Protein AF-A0A848U1Z0-F1 (afdb_monomer)

pLDDT: mean 92.88, std 7.19, range [56.12, 98.38]

Sequence (67 aa):
MKTIAIITGDIINSRGHNTAVWMDSLKSFLLQFGDTPSTWEIYRGDEIQIRMPMKQALYAALQLKAL

Foldseek 3Di:
DQDKDKDKDFDPPPDPDDLVVCVVVLVVLQCVQPDPPVAKDDPPSGIIMGIGHPVCVVVSNVVSVVD

Radius of gyration: 12.14 Å; Cα contacts (8 Å, |Δi|>4): 64; chains: 1; bounding box: 28×20×37 Å

Solvent-accessible surface area (backbone atoms only — not comparable to full-atom values): 4172 Å² total; per-residue (Å²): 133,87,72,71,31,76,50,76,49,71,54,85,73,55,80,93,50,72,60,78,79,50,49,60,62,50,48,63,56,52,53,74,76,43,57,70,72,83,27,29,45,75,45,100,84,53,37,36,42,38,56,44,56,53,93,50,44,67,61,52,53,52,54,64,73,70,108

Secondary structure (DSSP, 8-state):
---EEEEEEE-TT-TTS-THHHHHHHHHHHTTT--TTTSEEEETTTEEEEEEEHHHHHHHHHHHHH-

Nearest PDB structures (foldseek):
  3j81-assembly1_j  TM=5.050E-01  e=3.307E-01  Saccharomyces cerevisiae
  3mah-assembly1_A-2  TM=4.834E-01  e=5.000E-01  Porphyromonas gingivalis W83
  3lmw-assembly1_A  TM=3.136E-01  e=7.056E-01  Alteromonas macleodii
  3mcd-assembly1_B  TM=4.060E-01  e=2.276E+00  Helicobacter pylori

Structure (mmCIF, N/CA/C/O backbone):
data_AF-A0A848U1Z0-F1
#
_entry.id   AF-A0A848U1Z0-F1
#
loop_
_atom_site.group_PDB
_atom_site.id
_atom_site.type_symbol
_atom_site.label_atom_id
_atom_site.label_alt_id
_atom_site.label_comp_id
_atom_site.label_asym_id
_atom_site.label_entity_id
_atom_site.label_seq_id
_atom_site.pdbx_PDB_ins_code
_atom_site.Cartn_x
_atom_s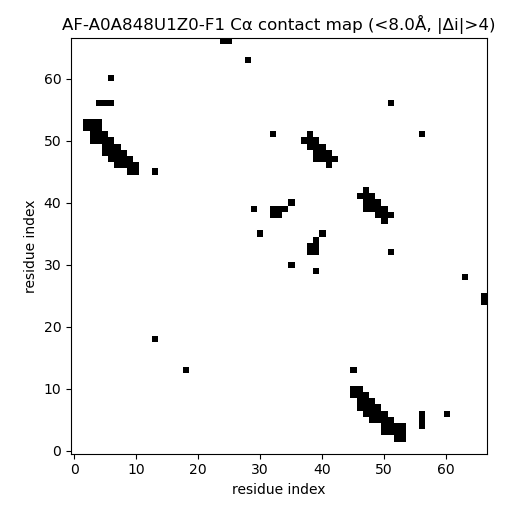ite.Cartn_y
_atom_site.Cartn_z
_atom_site.occupancy
_atom_site.B_iso_or_equiv
_atom_site.auth_seq_id
_atom_site.auth_comp_id
_atom_site.auth_asym_id
_atom_site.auth_atom_id
_atom_site.pdbx_PDB_model_num
ATOM 1 N N . MET A 1 1 ? -11.423 -1.300 21.157 1.00 56.12 1 MET A N 1
ATOM 2 C CA . MET A 1 1 ? -10.317 -1.129 20.186 1.00 56.12 1 MET A CA 1
ATOM 3 C C . MET A 1 1 ? -10.886 -1.197 18.778 1.00 56.12 1 MET A C 1
ATOM 5 O O . MET A 1 1 ? -11.741 -2.038 18.536 1.00 56.12 1 MET A O 1
ATOM 9 N N . LYS A 1 2 ? -10.473 -0.303 17.873 1.00 78.38 2 LYS A N 1
ATOM 10 C CA . LYS A 1 2 ? -10.905 -0.332 16.469 1.00 78.38 2 LYS A CA 1
ATOM 11 C C . LYS A 1 2 ? -9.988 -1.298 15.713 1.00 78.38 2 LYS A C 1
ATOM 13 O O . LYS A 1 2 ? -8.794 -1.039 15.620 1.00 78.38 2 LYS A O 1
ATOM 18 N N . THR A 1 3 ? -10.524 -2.419 15.237 1.00 90.38 3 THR A N 1
ATOM 19 C CA . THR A 1 3 ? -9.760 -3.398 14.450 1.00 90.38 3 THR A CA 1
ATOM 20 C C . THR A 1 3 ? -9.384 -2.794 13.100 1.00 90.38 3 THR A C 1
ATOM 22 O O . THR A 1 3 ? -10.238 -2.245 12.399 1.00 90.38 3 THR A O 1
ATOM 25 N N . ILE A 1 4 ? -8.109 -2.898 12.741 1.00 95.31 4 ILE A N 1
ATOM 26 C CA . ILE A 1 4 ? -7.561 -2.450 11.459 1.00 95.31 4 ILE A CA 1
ATOM 27 C C . ILE A 1 4 ? -7.202 -3.667 10.608 1.00 95.31 4 ILE A C 1
ATOM 29 O O . ILE A 1 4 ? -6.859 -4.718 11.145 1.00 95.31 4 ILE A O 1
ATOM 33 N N . ALA A 1 5 ? -7.284 -3.518 9.292 1.00 97.00 5 ALA A N 1
ATOM 34 C CA . ALA A 1 5 ? -6.736 -4.462 8.334 1.00 97.00 5 ALA A CA 1
ATOM 35 C C . ALA A 1 5 ? -5.462 -3.880 7.723 1.00 97.00 5 ALA A C 1
ATOM 37 O O . ALA A 1 5 ? -5.371 -2.668 7.501 1.00 97.00 5 ALA A O 1
ATOM 38 N N . ILE A 1 6 ? -4.507 -4.765 7.458 1.00 97.38 6 ILE A N 1
ATOM 39 C CA . ILE A 1 6 ? -3.287 -4.463 6.721 1.00 97.38 6 ILE A CA 1
ATOM 40 C C . ILE A 1 6 ? -3.330 -5.285 5.436 1.00 97.38 6 ILE A C 1
ATOM 42 O O . ILE A 1 6 ? -3.482 -6.504 5.493 1.00 97.38 6 ILE A O 1
ATOM 46 N N . ILE A 1 7 ? -3.236 -4.610 4.295 1.00 97.94 7 ILE A N 1
ATOM 47 C CA . ILE A 1 7 ? -3.053 -5.241 2.988 1.00 97.94 7 ILE A CA 1
ATOM 48 C C . ILE A 1 7 ? -1.579 -5.099 2.644 1.00 97.94 7 ILE A C 1
ATOM 50 O O . ILE A 1 7 ? -1.049 -3.992 2.728 1.00 97.94 7 ILE A O 1
ATOM 54 N N . THR A 1 8 ? -0.943 -6.194 2.246 1.00 98.00 8 THR A N 1
ATOM 55 C CA . THR A 1 8 ? 0.391 -6.180 1.647 1.00 98.00 8 THR A CA 1
ATOM 56 C C . THR A 1 8 ? 0.312 -6.692 0.213 1.00 98.00 8 THR A C 1
ATOM 58 O O . THR A 1 8 ? -0.534 -7.529 -0.109 1.00 98.00 8 THR A O 1
ATOM 61 N N . GLY A 1 9 ? 1.163 -6.168 -0.661 1.00 96.12 9 GLY A N 1
ATOM 62 C CA . GLY A 1 9 ? 1.244 -6.563 -2.063 1.00 96.12 9 GLY A CA 1
ATOM 63 C C . GLY A 1 9 ? 2.661 -6.414 -2.597 1.00 96.12 9 GLY A C 1
ATOM 64 O O . GLY A 1 9 ? 3.444 -5.643 -2.054 1.00 96.12 9 GLY A O 1
ATOM 65 N N . ASP A 1 10 ? 2.970 -7.158 -3.652 1.00 95.50 10 ASP A N 1
ATOM 66 C CA . ASP A 1 10 ? 4.249 -7.116 -4.360 1.00 95.50 10 ASP A CA 1
ATOM 67 C C . ASP A 1 10 ? 3.979 -7.180 -5.870 1.00 95.50 10 ASP A C 1
ATOM 69 O O . ASP A 1 10 ? 3.072 -7.896 -6.320 1.00 95.50 10 ASP A O 1
ATOM 73 N N . ILE A 1 11 ? 4.730 -6.407 -6.652 1.00 93.44 11 ILE A N 1
ATOM 74 C CA . ILE A 1 11 ? 4.583 -6.353 -8.105 1.00 93.44 11 ILE A CA 1
ATOM 75 C C . ILE A 1 11 ? 5.428 -7.460 -8.728 1.00 93.44 11 ILE A C 1
ATOM 77 O O . ILE A 1 11 ? 6.656 -7.421 -8.772 1.00 93.44 11 ILE A O 1
ATOM 81 N N . ILE A 1 12 ? 4.741 -8.441 -9.303 1.00 91.44 12 ILE A N 1
ATOM 82 C CA . ILE A 1 12 ? 5.380 -9.559 -9.996 1.00 91.44 12 ILE A CA 1
ATOM 83 C C . ILE A 1 12 ? 6.203 -9.036 -11.182 1.00 91.44 12 ILE A C 1
ATOM 85 O O . ILE A 1 12 ? 5.703 -8.276 -12.009 1.00 91.44 12 ILE A O 1
ATOM 89 N N . ASN A 1 13 ? 7.451 -9.503 -11.298 1.00 89.38 13 ASN A N 1
ATOM 90 C CA . ASN A 1 13 ? 8.390 -9.126 -12.362 1.00 89.38 13 ASN A CA 1
ATOM 91 C C . ASN A 1 13 ? 8.658 -7.612 -12.455 1.00 89.38 13 ASN A C 1
ATOM 93 O O . ASN A 1 13 ? 8.961 -7.101 -13.527 1.00 89.38 13 ASN A O 1
ATOM 97 N N . SER A 1 14 ? 8.597 -6.889 -11.336 1.00 86.75 14 SER A N 1
ATOM 98 C CA . SER A 1 14 ? 8.991 -5.474 -11.240 1.00 86.75 14 SER A CA 1
ATOM 99 C C . SER A 1 14 ? 10.418 -5.207 -11.750 1.00 86.75 14 SER A C 1
ATOM 101 O O . SER A 1 14 ? 10.694 -4.185 -12.383 1.00 86.75 14 SER A O 1
ATOM 103 N N . ARG A 1 15 ? 11.336 -6.152 -11.511 1.00 82.81 15 ARG A N 1
ATOM 104 C CA . ARG A 1 15 ? 12.736 -6.106 -11.949 1.00 82.81 15 ARG A CA 1
ATOM 105 C C . ARG A 1 15 ? 12.822 -6.314 -13.463 1.00 82.81 15 ARG A C 1
ATOM 107 O O . ARG A 1 15 ? 12.533 -7.397 -13.957 1.00 82.81 15 ARG A O 1
ATOM 114 N N . GLY A 1 16 ? 13.281 -5.290 -14.182 1.00 75.31 16 GLY A N 1
ATOM 115 C CA . GLY A 1 16 ? 13.495 -5.333 -15.637 1.00 75.31 16 GLY A CA 1
ATOM 116 C C . GLY A 1 16 ? 12.475 -4.544 -16.460 1.00 75.31 16 GLY A C 1
ATOM 117 O O . GLY A 1 16 ? 12.657 -4.400 -17.666 1.00 75.31 16 GLY A O 1
ATOM 118 N N . HIS A 1 17 ? 11.450 -3.977 -15.819 1.00 76.06 17 HIS A N 1
ATOM 119 C CA . HIS A 1 17 ? 10.490 -3.076 -16.452 1.00 76.06 17 HIS A CA 1
ATOM 120 C C . HIS A 1 17 ? 10.666 -1.644 -15.940 1.00 76.06 17 HIS A C 1
ATOM 122 O O . HIS A 1 17 ? 11.089 -1.418 -14.808 1.00 76.06 17 HIS A O 1
ATOM 128 N N . ASN A 1 18 ? 10.350 -0.657 -16.782 1.00 81.94 18 ASN A N 1
ATOM 129 C CA . ASN A 1 18 ? 10.430 0.742 -16.380 1.00 81.94 18 ASN A CA 1
ATOM 130 C C . ASN A 1 18 ? 9.340 1.047 -15.339 1.00 81.94 18 ASN A C 1
ATOM 132 O O . ASN A 1 18 ? 8.153 1.065 -15.662 1.00 81.94 18 ASN A O 1
ATOM 136 N N . THR A 1 19 ? 9.759 1.314 -14.102 1.00 82.25 19 THR A N 1
ATOM 137 C CA . THR A 1 19 ? 8.899 1.662 -12.962 1.00 82.25 19 THR A CA 1
ATOM 138 C C . THR A 1 19 ? 7.929 2.805 -13.262 1.00 82.25 19 THR A C 1
ATOM 140 O O . THR A 1 19 ? 6.809 2.809 -12.756 1.00 82.25 19 THR A O 1
ATOM 143 N N . ALA A 1 20 ? 8.312 3.745 -14.132 1.00 81.19 20 ALA A N 1
ATOM 144 C CA . ALA A 1 20 ? 7.463 4.870 -14.520 1.00 81.19 20 ALA A CA 1
ATOM 145 C C . ALA A 1 20 ? 6.129 4.442 -15.163 1.00 81.19 20 ALA A C 1
ATOM 147 O O . ALA A 1 20 ? 5.176 5.209 -15.138 1.00 81.19 20 ALA A O 1
ATOM 148 N N . VAL A 1 21 ? 6.035 3.223 -15.711 1.00 83.69 21 VAL A N 1
ATOM 149 C CA . VAL A 1 21 ? 4.819 2.739 -16.388 1.00 83.69 21 VAL A CA 1
ATOM 150 C C . VAL A 1 21 ? 3.661 2.503 -15.414 1.00 83.69 21 VAL A C 1
ATOM 152 O O . VAL A 1 21 ? 2.509 2.690 -15.789 1.00 83.69 21 VAL A O 1
ATOM 155 N N . TRP A 1 22 ? 3.948 2.101 -14.175 1.00 86.94 22 TRP A N 1
ATOM 156 C CA . TRP A 1 22 ? 2.924 1.725 -13.191 1.00 86.94 22 TRP A CA 1
ATOM 157 C C . TRP A 1 22 ? 2.954 2.581 -11.923 1.00 86.94 22 TRP A C 1
ATOM 159 O O . TRP A 1 22 ? 1.949 2.657 -11.218 1.00 86.94 22 TRP A O 1
ATOM 169 N N . MET A 1 23 ? 4.073 3.250 -11.624 1.00 93.31 23 MET A N 1
ATOM 170 C CA . MET A 1 23 ? 4.249 4.001 -10.378 1.00 93.31 23 MET A CA 1
ATOM 171 C C . MET A 1 23 ? 3.24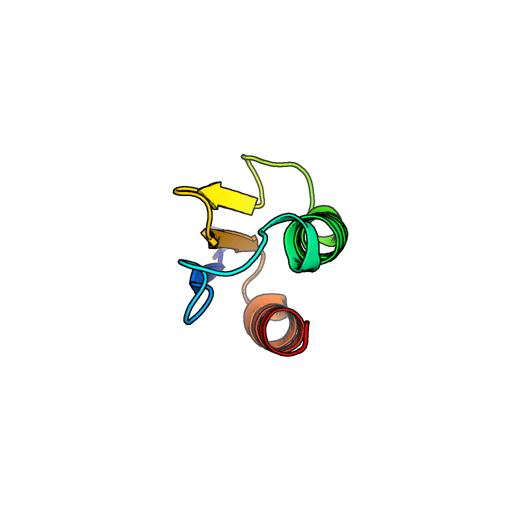6 5.149 -10.230 1.00 93.31 23 MET A C 1
ATOM 173 O O . MET A 1 23 ? 2.703 5.342 -9.143 1.00 93.31 23 MET A O 1
ATOM 177 N N . ASP A 1 24 ? 2.977 5.893 -11.304 1.00 93.19 24 ASP A N 1
ATOM 178 C CA . ASP A 1 24 ? 2.051 7.028 -11.250 1.00 93.19 24 ASP A CA 1
ATOM 179 C C . ASP A 1 24 ? 0.613 6.552 -11.018 1.00 93.19 24 ASP A C 1
ATOM 181 O O . ASP A 1 24 ? -0.050 7.032 -10.099 1.00 93.19 24 ASP A O 1
ATOM 185 N N . SER A 1 25 ? 0.162 5.534 -11.760 1.00 93.88 25 SER A N 1
ATOM 186 C CA . SER A 1 25 ? -1.159 4.918 -11.572 1.00 93.88 25 SER A CA 1
ATOM 187 C C . SER A 1 25 ? -1.326 4.324 -10.173 1.00 93.88 25 SER A C 1
ATOM 189 O O . SER A 1 25 ? -2.350 4.550 -9.526 1.00 93.88 25 SER A O 1
ATOM 191 N N . LEU A 1 26 ? -0.305 3.619 -9.674 1.00 95.94 26 LEU A N 1
ATOM 192 C CA . LEU A 1 26 ? -0.304 3.048 -8.331 1.00 95.94 26 LEU A CA 1
ATOM 193 C C . LEU A 1 26 ? -0.396 4.141 -7.260 1.00 95.94 26 LEU A C 1
ATOM 195 O O . LEU A 1 26 ? -1.244 4.058 -6.375 1.00 95.94 26 LEU A O 1
ATOM 199 N N . LYS A 1 27 ? 0.416 5.202 -7.348 1.00 95.69 27 LYS A N 1
ATOM 200 C CA . LYS A 1 27 ? 0.356 6.328 -6.402 1.00 95.69 27 LYS A CA 1
ATOM 201 C C . LYS A 1 27 ? -0.990 7.045 -6.453 1.00 95.69 27 LYS A C 1
ATOM 203 O O . LYS A 1 27 ? -1.554 7.328 -5.400 1.00 95.69 27 LYS A O 1
ATOM 208 N N . SER A 1 28 ? -1.533 7.305 -7.643 1.00 95.88 28 SER A N 1
ATOM 209 C CA . SER A 1 28 ? -2.862 7.910 -7.794 1.00 95.88 28 SER A CA 1
ATOM 210 C C . SER A 1 28 ? -3.967 7.056 -7.173 1.00 95.88 28 SER A C 1
ATOM 212 O O . SER A 1 28 ? -4.908 7.601 -6.599 1.00 95.88 28 SER A O 1
ATOM 214 N N . PHE A 1 29 ? -3.859 5.728 -7.248 1.00 96.81 29 PHE A N 1
ATOM 215 C CA . PHE A 1 29 ? -4.769 4.826 -6.549 1.00 96.81 29 PHE A CA 1
ATOM 216 C C . PHE A 1 29 ? -4.601 4.898 -5.029 1.00 96.81 29 PHE A C 1
ATOM 218 O O . PHE A 1 29 ? -5.579 5.076 -4.308 1.00 96.81 29 PHE A O 1
ATOM 225 N N . LEU A 1 30 ? -3.366 4.814 -4.534 1.00 97.25 30 LEU A N 1
ATOM 226 C CA . LEU A 1 30 ? -3.084 4.783 -3.100 1.00 97.25 30 LEU A CA 1
ATOM 227 C C . LEU A 1 30 ? -3.468 6.088 -2.382 1.00 97.25 30 LEU A C 1
ATOM 229 O O . LEU A 1 30 ? -3.977 6.042 -1.261 1.00 97.25 30 LEU A O 1
ATOM 233 N N . LEU A 1 31 ? -3.325 7.239 -3.051 1.00 96.56 31 LEU A N 1
ATOM 234 C CA . LEU A 1 31 ? -3.763 8.550 -2.550 1.00 96.56 31 LEU A CA 1
ATOM 235 C C . LEU A 1 31 ? -5.262 8.609 -2.211 1.00 96.56 31 LEU A C 1
ATOM 237 O O . LEU A 1 31 ? -5.669 9.441 -1.405 1.00 96.56 31 LEU A O 1
ATOM 241 N N . GLN A 1 32 ? -6.088 7.713 -2.763 1.00 95.12 32 GLN A N 1
ATOM 242 C CA . GLN A 1 32 ? -7.517 7.636 -2.434 1.00 95.12 32 GLN A CA 1
ATOM 243 C C . GLN A 1 32 ? -7.768 7.144 -1.001 1.00 95.12 32 GLN A C 1
ATOM 245 O O . GLN A 1 32 ? -8.841 7.386 -0.450 1.00 95.12 32 GLN A O 1
ATOM 250 N N . PHE A 1 33 ? -6.796 6.460 -0.387 1.00 94.56 33 PHE A N 1
ATOM 251 C CA . PHE A 1 33 ? -6.924 5.939 0.975 1.00 94.56 33 PHE A CA 1
ATOM 252 C C . PHE A 1 33 ? -6.400 6.907 2.040 1.00 94.56 33 PHE A C 1
ATOM 254 O O . PHE A 1 33 ? -6.762 6.751 3.203 1.00 94.56 33 PHE A O 1
ATOM 261 N N . GLY A 1 34 ? -5.595 7.906 1.662 1.00 94.88 34 GLY A N 1
ATOM 262 C CA . GLY A 1 34 ? -5.035 8.916 2.561 1.00 94.88 34 GLY A CA 1
ATOM 263 C C . GLY A 1 34 ? -3.559 9.200 2.289 1.00 94.88 34 GLY A C 1
ATOM 264 O O . GLY A 1 34 ? -3.020 8.847 1.238 1.00 94.88 34 GLY A O 1
ATOM 265 N N . ASP A 1 35 ? -2.897 9.815 3.268 1.00 95.56 35 ASP A N 1
ATOM 266 C CA . ASP A 1 35 ? -1.503 10.238 3.140 1.00 95.56 35 ASP A CA 1
ATOM 267 C C . ASP A 1 35 ? -0.511 9.139 3.550 1.00 95.56 35 ASP A C 1
ATOM 269 O O . ASP A 1 35 ? -0.677 8.427 4.554 1.00 95.56 35 ASP A O 1
ATOM 273 N N . THR A 1 36 ? 0.575 9.045 2.787 1.00 95.69 36 THR A N 1
ATOM 274 C CA . THR A 1 36 ? 1.765 8.255 3.128 1.00 95.69 36 THR A CA 1
ATOM 275 C C . THR A 1 36 ? 2.635 8.996 4.160 1.00 95.69 36 THR A C 1
ATOM 277 O O . THR A 1 36 ? 2.643 10.228 4.161 1.00 95.69 36 THR A O 1
ATOM 280 N N . PRO A 1 37 ? 3.350 8.313 5.078 1.00 94.25 37 PRO A N 1
ATOM 281 C CA . PRO A 1 37 ? 3.426 6.859 5.281 1.00 94.25 37 PRO A CA 1
ATOM 282 C C . PRO A 1 37 ? 2.352 6.313 6.234 1.00 94.25 37 PRO A C 1
ATOM 284 O O . PRO A 1 37 ? 2.316 5.124 6.532 1.00 94.25 37 PRO A O 1
ATOM 287 N N . SER A 1 38 ? 1.475 7.178 6.751 1.00 92.94 38 SER A N 1
ATOM 288 C CA . SER A 1 38 ? 0.531 6.806 7.813 1.00 92.94 38 SER A CA 1
ATOM 289 C C . SER A 1 38 ? -0.527 5.789 7.369 1.00 92.94 38 SER A C 1
ATOM 291 O O . SER A 1 38 ? -0.911 4.910 8.148 1.00 92.94 38 SER A O 1
ATOM 293 N N . THR A 1 39 ? -0.988 5.909 6.120 1.00 96.75 39 THR A N 1
ATOM 294 C CA . THR A 1 39 ? -2.099 5.117 5.578 1.00 96.75 39 THR A CA 1
ATOM 295 C C . THR A 1 39 ? -1.629 4.079 4.574 1.00 96.75 39 THR A C 1
ATOM 297 O O . THR A 1 39 ? -2.154 2.968 4.542 1.00 96.75 39 THR A O 1
ATOM 300 N N . TRP A 1 40 ? -0.618 4.409 3.781 1.00 98.00 40 TRP A N 1
ATOM 301 C CA . TRP A 1 40 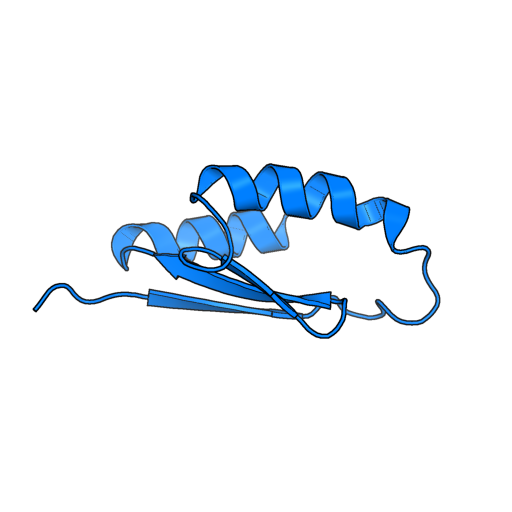? 0.001 3.486 2.845 1.00 98.00 40 TRP A CA 1
ATOM 302 C C . TRP A 1 40 ? 1.473 3.824 2.650 1.00 98.00 40 TRP A C 1
ATOM 304 O O . TRP A 1 40 ? 1.906 4.955 2.881 1.00 98.00 40 TRP A O 1
ATOM 314 N N . GLU A 1 41 ? 2.231 2.845 2.186 1.00 97.88 41 GLU A N 1
ATOM 315 C CA . GLU A 1 41 ? 3.634 3.002 1.835 1.00 97.88 41 GLU A CA 1
ATOM 316 C C . GLU A 1 41 ? 3.966 2.103 0.644 1.00 97.88 41 GLU A C 1
ATOM 318 O O . GLU A 1 41 ? 3.471 0.977 0.558 1.00 97.88 41 GLU A O 1
ATOM 323 N N . ILE A 1 42 ? 4.795 2.616 -0.266 1.00 96.25 42 ILE A N 1
ATOM 324 C CA . ILE A 1 42 ? 5.541 1.791 -1.216 1.00 96.25 42 ILE A CA 1
ATOM 325 C C . ILE A 1 42 ? 6.965 1.740 -0.685 1.00 96.25 42 ILE A C 1
ATOM 327 O O . ILE A 1 42 ? 7.611 2.781 -0.550 1.00 96.25 42 ILE A O 1
ATOM 331 N N . TYR A 1 43 ? 7.450 0.548 -0.381 1.00 94.44 43 TYR A N 1
ATOM 332 C CA . TYR A 1 43 ? 8.781 0.338 0.162 1.00 94.44 43 TYR A CA 1
ATOM 333 C C . TYR A 1 43 ? 9.541 -0.654 -0.716 1.00 94.44 43 TYR A C 1
ATOM 335 O O . TYR A 1 43 ? 8.957 -1.413 -1.480 1.00 94.44 43 TYR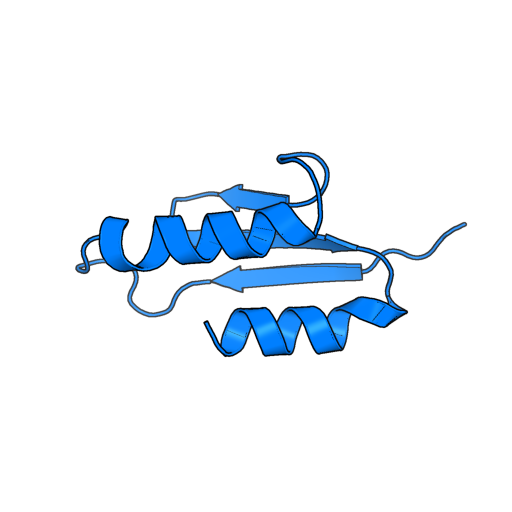 A O 1
ATOM 343 N N . ARG A 1 44 ? 10.876 -0.569 -0.695 1.00 91.69 44 ARG A N 1
ATOM 344 C CA . ARG A 1 44 ? 11.782 -1.370 -1.553 1.00 91.69 44 ARG A CA 1
ATOM 345 C C . ARG A 1 44 ? 11.570 -1.246 -3.071 1.00 91.69 44 ARG A C 1
ATOM 347 O O . ARG A 1 44 ? 12.309 -1.859 -3.829 1.00 91.69 44 ARG A O 1
ATOM 354 N N . GLY A 1 45 ? 10.684 -0.351 -3.500 1.00 90.00 45 GLY A N 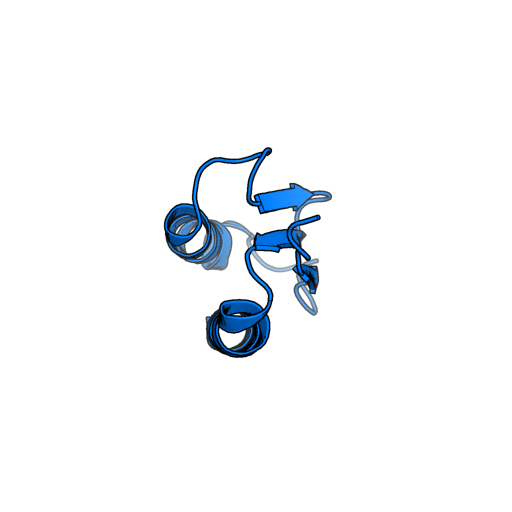1
ATOM 355 C CA . GLY A 1 45 ? 10.452 0.015 -4.894 1.00 90.00 45 GLY A CA 1
ATOM 356 C C . GLY A 1 45 ? 9.103 -0.470 -5.410 1.00 90.00 45 GLY A C 1
ATOM 357 O O . GLY A 1 45 ? 8.466 0.270 -6.148 1.00 90.00 45 GLY A O 1
ATOM 358 N N . ASP A 1 46 ? 8.661 -1.650 -4.985 1.00 93.50 46 ASP A N 1
ATOM 359 C CA . ASP A 1 46 ? 7.531 -2.410 -5.532 1.00 93.50 46 ASP A CA 1
ATOM 360 C C . ASP A 1 46 ? 6.666 -3.122 -4.477 1.00 93.50 46 ASP A C 1
ATOM 362 O O . ASP A 1 46 ? 5.560 -3.561 -4.797 1.00 93.50 46 ASP A O 1
ATOM 366 N N . GLU A 1 47 ? 7.117 -3.191 -3.223 1.00 96.06 47 GLU A N 1
ATOM 367 C CA . GLU A 1 47 ? 6.308 -3.707 -2.124 1.00 96.06 47 GLU A CA 1
ATOM 368 C C . GLU A 1 47 ? 5.345 -2.617 -1.626 1.00 96.06 47 GLU A C 1
ATOM 370 O O . GLU A 1 47 ? 5.717 -1.457 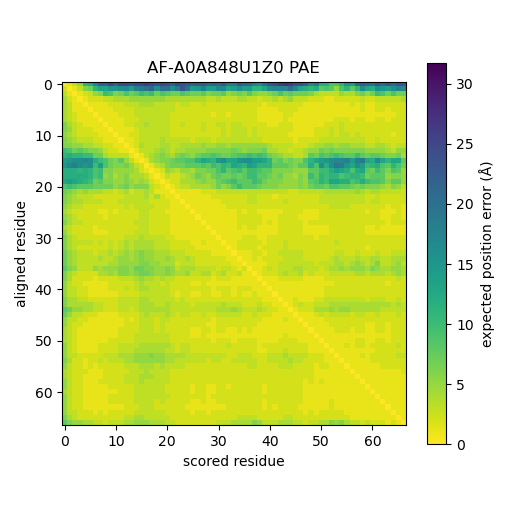-1.436 1.00 96.06 47 GLU A O 1
ATOM 375 N N . ILE A 1 48 ? 4.083 -2.983 -1.410 1.00 97.62 48 ILE A N 1
ATOM 376 C CA . ILE A 1 48 ? 2.990 -2.076 -1.049 1.00 97.62 48 ILE A CA 1
ATOM 377 C C . ILE A 1 48 ? 2.415 -2.508 0.293 1.00 97.62 48 ILE A C 1
ATOM 379 O O . ILE A 1 48 ? 2.129 -3.687 0.501 1.00 97.62 48 ILE A O 1
ATOM 383 N N . GLN A 1 49 ? 2.159 -1.551 1.181 1.00 98.38 49 GLN A N 1
ATOM 384 C CA . GLN A 1 49 ? 1.381 -1.764 2.398 1.00 98.38 49 GLN A CA 1
ATOM 385 C C . GLN A 1 49 ? 0.271 -0.720 2.513 1.00 98.38 49 GLN A C 1
ATOM 387 O O . GLN A 1 49 ? 0.515 0.464 2.296 1.00 98.38 49 GLN A O 1
ATOM 392 N N . ILE A 1 50 ? -0.937 -1.138 2.904 1.00 98.06 50 ILE A N 1
ATOM 393 C CA . ILE A 1 50 ? -2.076 -0.245 3.161 1.00 98.06 50 ILE A CA 1
ATOM 394 C C . ILE A 1 50 ? -2.718 -0.590 4.505 1.00 98.06 50 ILE A C 1
ATOM 396 O O . ILE A 1 50 ? -3.039 -1.746 4.778 1.00 98.06 50 ILE A O 1
ATOM 400 N N . ARG A 1 51 ? -2.948 0.426 5.336 1.00 97.38 51 ARG A N 1
ATOM 401 C CA . ARG A 1 51 ? -3.651 0.356 6.619 1.00 97.38 51 ARG A CA 1
ATOM 402 C C . ARG A 1 51 ? -5.054 0.934 6.464 1.00 97.38 51 ARG A C 1
ATOM 404 O O . ARG A 1 51 ? -5.202 2.109 6.156 1.00 97.38 51 ARG A O 1
ATOM 411 N N . MET A 1 52 ? -6.095 0.149 6.747 1.00 96.00 52 MET A N 1
ATOM 412 C CA . MET A 1 52 ? -7.481 0.617 6.578 1.00 96.00 52 MET A CA 1
ATOM 413 C C . MET A 1 52 ? -8.505 -0.110 7.468 1.00 96.00 52 MET A C 1
ATOM 415 O O . MET A 1 52 ? -8.176 -1.105 8.119 1.00 96.00 52 MET A O 1
ATOM 419 N N . PRO A 1 53 ? -9.769 0.356 7.539 1.00 96.00 53 PRO A N 1
ATOM 420 C CA . PRO A 1 53 ? -10.837 -0.378 8.213 1.00 96.00 53 PRO A CA 1
ATOM 421 C C . PRO A 1 53 ? -11.112 -1.740 7.557 1.00 96.00 53 PRO A C 1
ATOM 423 O O . PRO A 1 53 ? -11.242 -1.837 6.340 1.00 96.00 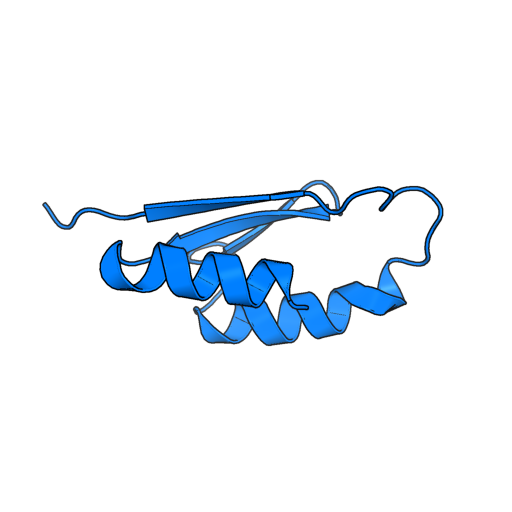53 PRO A O 1
ATOM 426 N N . MET A 1 54 ? -11.315 -2.784 8.369 1.00 95.69 54 MET A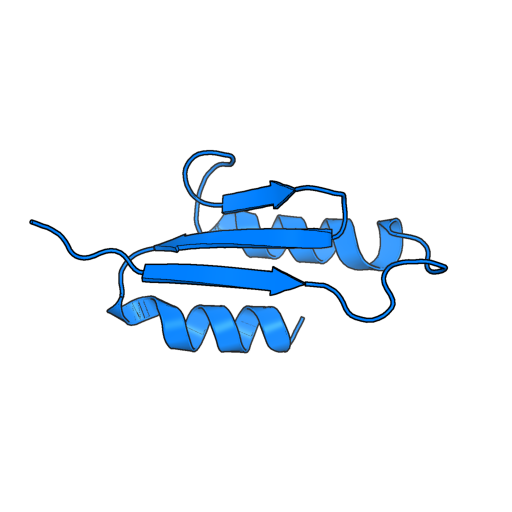 N 1
ATOM 427 C CA . MET A 1 54 ? -11.522 -4.164 7.892 1.00 95.69 54 MET A CA 1
ATOM 428 C C . MET A 1 54 ? -12.630 -4.309 6.835 1.00 95.69 54 MET A C 1
ATOM 430 O O . MET A 1 54 ? -12.473 -5.071 5.887 1.00 95.69 54 MET A O 1
ATOM 434 N N . LYS A 1 55 ? -13.728 -3.548 6.954 1.00 95.88 55 LYS A N 1
ATOM 435 C CA . LYS A 1 55 ? -14.864 -3.615 6.014 1.00 95.88 55 LYS A CA 1
ATOM 436 C C . LYS A 1 55 ? -14.503 -3.234 4.572 1.00 95.88 55 LYS A C 1
ATOM 438 O O . LYS A 1 55 ? -15.226 -3.619 3.664 1.00 95.88 55 LYS A O 1
ATOM 443 N N . GLN A 1 56 ? -13.427 -2.474 4.369 1.00 95.62 56 GLN A N 1
ATOM 444 C CA . GLN A 1 56 ? -12.993 -2.005 3.048 1.00 95.62 56 GLN A CA 1
ATOM 445 C C . GLN A 1 56 ? -11.876 -2.878 2.457 1.00 95.62 56 GLN A C 1
ATOM 447 O O . GLN A 1 56 ? -11.622 -2.812 1.258 1.00 95.62 56 GLN A O 1
ATOM 452 N N . ALA A 1 57 ? -11.243 -3.726 3.276 1.00 96.81 57 ALA A N 1
ATOM 453 C CA . ALA A 1 57 ? -9.984 -4.377 2.933 1.00 96.81 57 ALA A CA 1
ATOM 454 C C . ALA A 1 57 ? -10.078 -5.291 1.705 1.00 96.81 57 ALA A C 1
ATOM 456 O O . ALA A 1 57 ? -9.246 -5.205 0.808 1.00 96.81 57 ALA A O 1
ATOM 457 N N . LEU A 1 58 ? -11.113 -6.135 1.633 1.00 97.69 58 LEU A N 1
ATOM 458 C CA . LEU A 1 58 ? -11.279 -7.052 0.503 1.00 97.69 58 LEU A CA 1
ATOM 459 C C . LEU A 1 58 ? -11.489 -6.294 -0.814 1.00 97.69 58 LEU A C 1
ATOM 461 O O . LEU A 1 58 ? -10.875 -6.627 -1.821 1.00 97.69 58 LEU A O 1
ATOM 465 N N . TYR A 1 59 ? -12.331 -5.261 -0.800 1.00 97.81 59 TYR A N 1
ATOM 466 C CA . TYR A 1 59 ? -12.610 -4.475 -1.998 1.00 97.81 59 TYR A CA 1
ATOM 467 C C . TYR A 1 59 ? -11.369 -3.706 -2.463 1.00 97.81 59 TYR A C 1
ATOM 469 O O . TYR A 1 59 ? -11.017 -3.773 -3.637 1.00 97.81 59 TYR A O 1
ATOM 477 N N . ALA A 1 60 ? -10.645 -3.072 -1.536 1.00 97.38 60 ALA A N 1
ATOM 478 C CA . ALA A 1 60 ? -9.401 -2.379 -1.853 1.00 97.38 60 ALA A CA 1
ATOM 479 C C . ALA A 1 60 ? -8.322 -3.324 -2.406 1.00 97.38 60 ALA A C 1
ATOM 481 O O . ALA A 1 60 ? -7.630 -2.963 -3.353 1.00 97.38 60 ALA A O 1
ATOM 482 N N . ALA A 1 61 ? -8.204 -4.548 -1.875 1.00 98.06 61 ALA A N 1
ATOM 483 C CA . ALA A 1 61 ? -7.273 -5.552 -2.393 1.00 98.06 61 ALA A CA 1
ATOM 484 C C . ALA A 1 61 ? -7.619 -5.981 -3.831 1.00 98.06 61 ALA A C 1
ATOM 486 O O . ALA A 1 61 ? -6.727 -6.135 -4.664 1.00 98.06 61 ALA A O 1
ATOM 487 N N . LEU A 1 62 ? -8.911 -6.131 -4.145 1.00 98.12 62 LEU A N 1
ATOM 488 C CA . LEU A 1 62 ? -9.368 -6.434 -5.505 1.00 98.12 62 LEU A CA 1
ATOM 489 C C . LEU A 1 62 ? -9.098 -5.273 -6.469 1.00 98.12 62 LEU A C 1
ATOM 491 O O . LEU A 1 62 ? -8.643 -5.512 -7.585 1.00 98.12 62 LEU A O 1
ATOM 495 N N . GLN A 1 63 ? -9.323 -4.029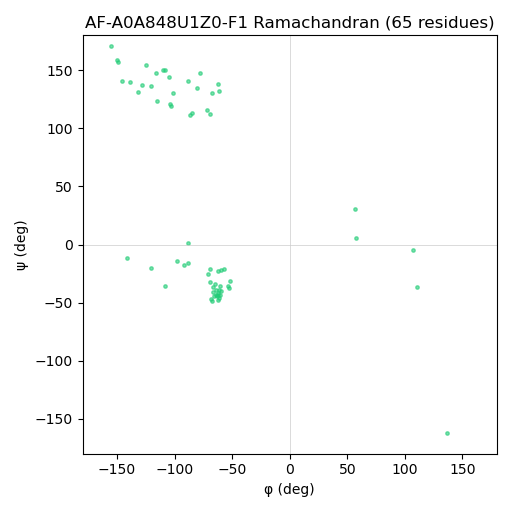 -6.038 1.00 97.50 63 GLN A N 1
ATOM 496 C CA . GLN A 1 63 ? -8.993 -2.845 -6.835 1.00 97.50 63 GLN A CA 1
ATOM 497 C C . GLN A 1 63 ? -7.483 -2.730 -7.080 1.00 97.50 63 GLN A C 1
ATOM 499 O O . GLN A 1 63 ? -7.076 -2.497 -8.213 1.00 97.50 63 GLN A O 1
ATOM 504 N N . LEU A 1 64 ? -6.658 -2.974 -6.053 1.00 97.00 64 LEU A N 1
ATOM 505 C CA . LEU A 1 64 ? -5.199 -2.988 -6.179 1.00 97.00 64 LEU A CA 1
ATOM 506 C C . LEU A 1 64 ? -4.728 -4.038 -7.193 1.00 97.00 64 LEU A C 1
ATOM 508 O O . LEU A 1 64 ? -3.817 -3.775 -7.966 1.00 97.00 64 LEU A O 1
ATOM 512 N N . LYS A 1 65 ? -5.353 -5.223 -7.215 1.00 96.31 65 LYS A N 1
ATOM 513 C CA . LYS A 1 65 ? -5.021 -6.293 -8.169 1.00 96.31 65 LYS A CA 1
ATOM 514 C C . LYS A 1 65 ? -5.450 -5.984 -9.610 1.00 96.31 65 LYS A C 1
ATOM 516 O O . LYS A 1 65 ? -4.903 -6.604 -10.528 1.00 96.31 65 LYS A O 1
ATOM 521 N N . ALA A 1 66 ? -6.461 -5.136 -9.789 1.00 95.94 66 ALA A N 1
ATOM 522 C CA . ALA A 1 66 ? -7.050 -4.798 -11.083 1.00 95.94 66 ALA A CA 1
ATOM 523 C C . ALA A 1 66 ? -6.371 -3.613 -11.792 1.00 95.94 66 ALA A C 1
ATOM 525 O O . ALA A 1 66 ? -6.611 -3.442 -12.987 1.00 95.94 66 ALA A O 1
ATOM 526 N N . LEU A 1 67 ? -5.571 -2.818 -11.067 1.00 90.62 67 LEU A N 1
ATOM 527 C CA . LEU A 1 67 ? -4.613 -1.865 -11.646 1.00 90.62 67 LEU A CA 1
ATOM 528 C C . LEU A 1 67 ? -3.649 -2.572 -12.605 1.00 90.62 67 LEU A C 1
ATOM 530 O O . LEU A 1 67 ? -3.344 -1.950 -13.644 1.00 90.62 67 LEU A O 1
#

Mean predicted aligned error: 3.35 Å